Protein AF-A0A553UPK4-F1 (afdb_monomer_lite)

Organism: NCBI:txid2592048

InterPro domains:
  IPR041049 Domain of unknown function DUF5615 [PF18480] (1-60)

pLDDT: mean 86.73, std 8.93, range [57.81, 95.44]

Radius of gyration: 11.78 Å; chains: 1; bounding box: 25×22×32 Å

Structure (mmCIF, N/CA/C/O backbone):
data_AF-A0A553UPK4-F1
#
_entry.id   AF-A0A553UPK4-F1
#
loop_
_atom_site.group_PDB
_atom_site.id
_atom_site.type_symbol
_atom_site.label_atom_id
_atom_site.label_alt_id
_atom_site.label_comp_id
_atom_site.label_asym_id
_atom_site.label_entity_id
_atom_site.label_seq_id
_atom_site.pdbx_PDB_ins_code
_atom_site.Cartn_x
_atom_site.Cartn_y
_atom_site.Cartn_z
_atom_site.occupancy
_atom_site.B_iso_or_equiv
_atom_site.auth_seq_id
_atom_site.auth_comp_id
_atom_site.auth_asym_id
_atom_site.auth_atom_id
_atom_site.pdbx_PDB_model_num
ATOM 1 N N . MET A 1 1 ? -2.624 12.256 3.814 1.00 80.25 1 MET A N 1
ATOM 2 C CA . MET A 1 1 ? -1.213 11.922 3.507 1.00 80.25 1 MET A CA 1
ATOM 3 C C . MET A 1 1 ? -1.103 10.409 3.456 1.00 80.25 1 MET A C 1
ATOM 5 O O . MET A 1 1 ? -1.631 9.782 4.365 1.00 80.25 1 MET A O 1
ATOM 9 N N . VAL A 1 2 ? -0.487 9.843 2.414 1.00 87.69 2 VAL A N 1
ATOM 10 C CA . VAL A 1 2 ? -0.267 8.391 2.281 1.00 87.69 2 VAL A CA 1
ATOM 11 C C . VAL A 1 2 ? 1.231 8.117 2.394 1.00 87.69 2 VAL A C 1
ATOM 13 O O . VAL A 1 2 ? 2.018 8.760 1.700 1.00 87.69 2 VAL A O 1
ATOM 16 N N . ILE A 1 3 ? 1.624 7.192 3.264 1.00 88.12 3 ILE A N 1
ATOM 17 C CA . ILE A 1 3 ? 2.998 6.706 3.402 1.00 88.12 3 ILE A CA 1
ATOM 18 C C . ILE A 1 3 ? 3.073 5.342 2.722 1.00 88.12 3 ILE A C 1
ATOM 20 O O . ILE A 1 3 ? 2.365 4.418 3.109 1.00 88.12 3 ILE A O 1
ATOM 24 N N . MET A 1 4 ? 3.942 5.200 1.723 1.00 89.56 4 MET A N 1
ATOM 25 C CA . MET A 1 4 ? 4.234 3.902 1.110 1.00 89.56 4 MET A CA 1
ATOM 26 C C . MET A 1 4 ? 5.597 3.415 1.587 1.00 89.56 4 MET A C 1
ATOM 28 O O . MET A 1 4 ? 6.584 4.140 1.464 1.00 89.56 4 MET A O 1
ATOM 32 N N . THR A 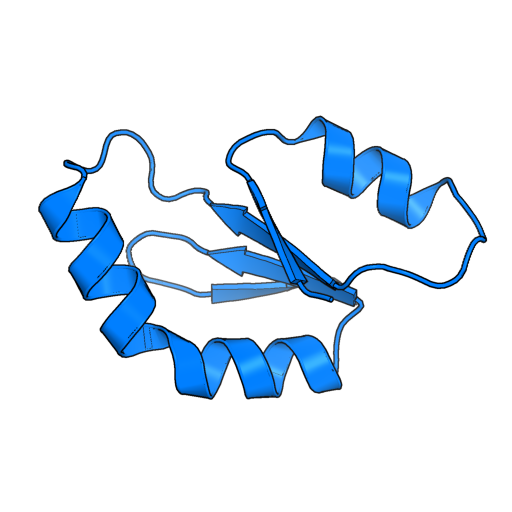1 5 ? 5.673 2.195 2.113 1.00 89.75 5 THR A N 1
ATOM 33 C CA . THR A 1 5 ? 6.917 1.651 2.673 1.00 89.75 5 THR A CA 1
ATOM 34 C C . THR A 1 5 ? 7.039 0.146 2.454 1.00 89.75 5 THR A C 1
ATOM 36 O O . THR A 1 5 ? 6.040 -0.558 2.375 1.00 89.75 5 THR A O 1
ATOM 39 N N . LYS A 1 6 ? 8.267 -0.372 2.344 1.00 88.75 6 LYS A N 1
ATOM 40 C CA . LYS A 1 6 ? 8.544 -1.821 2.436 1.00 88.75 6 LYS A CA 1
ATOM 41 C C . LYS A 1 6 ? 8.731 -2.287 3.881 1.00 88.75 6 LYS A C 1
ATOM 43 O O . LYS A 1 6 ? 8.706 -3.485 4.141 1.00 88.75 6 LYS A O 1
ATOM 48 N N . ASP A 1 7 ? 8.947 -1.346 4.788 1.00 84.81 7 ASP A N 1
ATOM 49 C CA . ASP A 1 7 ? 9.225 -1.611 6.189 1.00 84.81 7 ASP A CA 1
ATOM 50 C C . ASP A 1 7 ? 7.939 -1.993 6.939 1.00 84.81 7 ASP A C 1
ATOM 52 O O . ASP A 1 7 ? 6.890 -1.379 6.734 1.00 84.81 7 ASP A O 1
ATOM 56 N N . GLY A 1 8 ? 8.004 -3.042 7.757 1.00 78.00 8 GLY A N 1
ATOM 57 C CA . GLY A 1 8 ? 6.865 -3.537 8.536 1.00 78.00 8 GLY A CA 1
ATOM 58 C C . GLY A 1 8 ? 6.582 -2.724 9.785 1.00 78.00 8 GLY A C 1
ATOM 59 O O . GLY A 1 8 ? 5.419 -2.595 10.163 1.00 78.00 8 GLY A O 1
ATOM 60 N N . ASP A 1 9 ? 7.606 -2.087 10.342 1.00 80.06 9 ASP A N 1
ATOM 61 C CA . ASP A 1 9 ? 7.536 -1.452 11.657 1.00 80.06 9 ASP A CA 1
ATOM 62 C C . ASP A 1 9 ? 6.542 -0.270 11.690 1.00 80.06 9 ASP A C 1
ATOM 64 O O . ASP A 1 9 ? 6.011 0.099 12.738 1.00 80.06 9 ASP A O 1
ATOM 68 N N . TYR A 1 10 ? 6.234 0.310 10.523 1.00 74.62 10 TYR A N 1
ATOM 69 C CA . TYR A 1 10 ? 5.248 1.386 10.378 1.00 74.62 10 TYR A CA 1
ATOM 70 C C . TYR A 1 10 ? 3.803 0.921 10.582 1.00 74.62 10 TYR A C 1
ATOM 72 O O . TYR A 1 10 ? 2.995 1.698 11.089 1.00 74.62 10 TYR A O 1
ATOM 80 N N . LEU A 1 11 ? 3.459 -0.315 10.198 1.00 77.75 11 LEU A N 1
ATOM 81 C CA . LEU A 1 11 ? 2.125 -0.860 10.471 1.00 77.75 11 LEU A CA 1
ATOM 82 C C . LEU A 1 11 ? 1.932 -1.043 11.971 1.00 77.75 11 LEU A C 1
ATOM 84 O O . LEU A 1 11 ? 0.920 -0.607 12.510 1.00 77.75 11 LEU A O 1
ATOM 88 N N . ASP A 1 12 ? 2.929 -1.606 12.650 1.00 78.50 12 ASP A N 1
ATOM 89 C CA . ASP A 1 12 ? 2.875 -1.821 14.095 1.00 78.50 12 ASP A CA 1
ATOM 90 C C . ASP A 1 12 ? 2.708 -0.487 14.834 1.00 78.50 12 ASP A C 1
ATOM 92 O O . ASP A 1 12 ? 1.835 -0.341 15.690 1.00 78.50 12 ASP A O 1
ATOM 96 N N . GLN A 1 13 ? 3.462 0.542 14.435 1.00 76.25 13 GLN A N 1
ATOM 97 C CA . GLN A 1 13 ? 3.300 1.889 14.985 1.00 76.25 13 GLN A CA 1
ATOM 98 C C . GLN A 1 13 ? 1.929 2.512 14.687 1.00 76.25 13 GLN A C 1
ATOM 100 O O . GLN A 1 13 ? 1.403 3.237 15.534 1.00 76.25 13 GLN A O 1
ATOM 105 N N . LEU A 1 14 ? 1.326 2.242 13.526 1.00 76.69 14 LEU A N 1
ATOM 106 C CA . LEU A 1 14 ? -0.010 2.741 13.184 1.00 76.69 14 LEU A CA 1
ATOM 107 C C . LEU A 1 14 ? -1.083 2.191 14.123 1.00 76.69 14 LEU A C 1
ATOM 109 O O . LEU A 1 14 ? -1.955 2.937 14.563 1.00 76.69 14 LEU A O 1
ATOM 113 N N . PHE A 1 15 ? -1.024 0.896 14.430 1.00 72.88 15 PHE A N 1
ATOM 114 C CA . PHE A 1 15 ? -1.994 0.260 15.320 1.00 72.88 15 PHE A CA 1
ATOM 115 C C . PHE A 1 15 ? -1.777 0.640 16.792 1.00 72.88 15 PHE A C 1
ATOM 117 O O . PHE A 1 15 ? -2.729 0.640 17.569 1.00 72.88 15 PHE A O 1
ATOM 124 N N . LEU A 1 16 ? -0.547 0.997 17.175 1.00 76.12 16 LEU A N 1
ATOM 125 C CA . LEU A 1 16 ? -0.189 1.350 18.553 1.00 76.12 16 LEU A CA 1
ATOM 126 C C . LEU A 1 16 ? -0.363 2.842 18.874 1.00 76.12 16 LEU A C 1
ATOM 128 O O . LEU A 1 16 ? -0.691 3.198 20.007 1.00 76.12 16 LEU A O 1
ATOM 132 N N . SER A 1 17 ? -0.131 3.730 17.906 1.00 69.62 17 SER A N 1
ATOM 133 C CA . SER A 1 17 ? -0.224 5.176 18.112 1.00 69.62 17 SER A CA 1
ATOM 134 C C . SER A 1 17 ? -1.657 5.651 17.857 1.00 69.62 17 SER A C 1
ATOM 136 O O . SER A 1 17 ? -2.091 5.821 16.726 1.00 69.62 17 SER A O 1
ATOM 138 N N . GLY A 1 18 ? -2.428 5.899 18.920 1.00 62.34 18 GLY A N 1
ATOM 139 C CA . GLY A 1 18 ? -3.807 6.422 18.851 1.00 62.34 18 GLY A CA 1
ATOM 140 C C . GLY A 1 18 ? -3.961 7.830 18.240 1.00 62.34 18 GLY A C 1
ATOM 141 O O . GLY A 1 18 ? -4.992 8.475 18.420 1.00 62.34 18 GLY A O 1
ATOM 142 N N . THR A 1 19 ? -2.934 8.333 17.557 1.00 63.88 19 THR A N 1
ATOM 143 C CA . THR A 1 19 ? -2.906 9.578 16.786 1.00 63.88 19 THR A CA 1
ATOM 144 C C . THR A 1 19 ? -3.596 9.413 15.424 1.00 63.88 19 THR A C 1
ATOM 146 O O . THR A 1 19 ? -3.633 8.310 14.880 1.00 63.88 19 THR A O 1
ATOM 149 N N . PRO A 1 20 ? -4.167 10.492 14.848 1.00 57.81 20 PRO A N 1
ATOM 150 C CA . PRO A 1 20 ? -4.903 10.409 13.589 1.00 57.81 20 PRO A CA 1
ATOM 151 C C . PRO A 1 20 ? -3.992 9.867 12.478 1.00 57.81 20 PRO A C 1
ATOM 153 O O . PRO A 1 20 ? -2.872 10.364 12.318 1.00 57.81 20 PRO A O 1
ATOM 156 N N . PRO A 1 21 ? -4.427 8.840 11.732 1.00 63.41 21 PRO A N 1
ATOM 157 C CA . PRO A 1 21 ? -3.487 8.047 10.966 1.00 63.41 21 PRO A CA 1
ATOM 158 C C . PRO A 1 21 ? -3.065 8.758 9.675 1.00 63.41 21 PRO A C 1
ATOM 160 O O . PRO A 1 21 ? -3.920 9.256 8.934 1.00 63.41 21 PRO A O 1
ATOM 163 N N . PRO A 1 22 ? -1.768 8.747 9.327 1.00 77.12 22 PRO A N 1
ATOM 164 C CA . PRO A 1 22 ? -1.391 8.697 7.927 1.00 77.12 22 PRO A CA 1
ATOM 165 C C . PRO A 1 22 ? -1.799 7.325 7.372 1.00 77.12 22 PRO A C 1
ATOM 167 O O . PRO A 1 22 ? -1.533 6.294 7.985 1.00 77.12 22 PRO A O 1
ATOM 170 N N . TRP A 1 23 ? -2.447 7.303 6.210 1.00 88.12 23 TRP A N 1
ATOM 171 C CA . TRP A 1 23 ? -2.749 6.058 5.504 1.00 88.12 23 TRP A CA 1
ATOM 172 C C . TRP A 1 23 ? -1.448 5.346 5.130 1.00 88.12 23 TRP A C 1
ATOM 174 O O . TRP A 1 23 ? -0.562 5.980 4.551 1.00 88.12 23 TRP A O 1
ATOM 184 N N . ILE A 1 24 ? -1.322 4.053 5.434 1.00 90.19 24 ILE A N 1
ATOM 185 C CA . ILE A 1 24 ? -0.099 3.288 5.145 1.00 90.19 24 ILE A CA 1
ATOM 186 C C . ILE A 1 24 ? -0.336 2.267 4.041 1.00 90.19 24 ILE A C 1
ATOM 188 O O . ILE A 1 24 ? -1.287 1.495 4.072 1.00 90.19 24 ILE A O 1
ATOM 192 N N . VAL A 1 25 ? 0.587 2.220 3.086 1.00 92.38 25 VAL A N 1
ATOM 193 C CA . VAL A 1 25 ? 0.664 1.150 2.095 1.00 92.38 25 VAL A CA 1
ATOM 194 C C . VAL A 1 25 ? 1.962 0.391 2.303 1.00 92.38 25 VAL A C 1
ATOM 196 O O . VAL A 1 25 ? 3.046 0.924 2.053 1.00 92.38 25 VAL A O 1
ATOM 199 N N . GLN A 1 26 ? 1.860 -0.861 2.744 1.00 93.00 26 GLN A N 1
ATOM 200 C CA . GLN A 1 26 ? 3.022 -1.727 2.879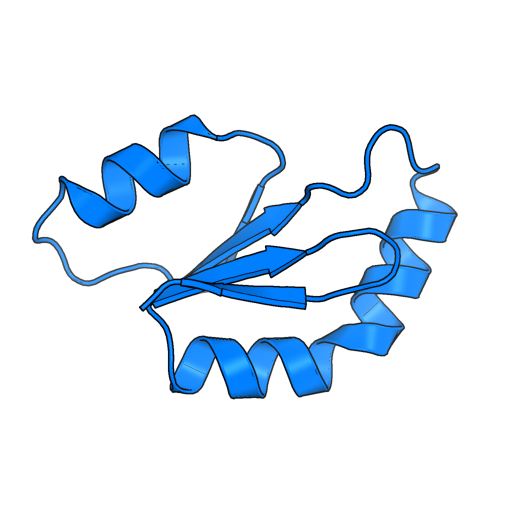 1.00 93.00 26 GLN A CA 1
ATOM 201 C C . GLN A 1 26 ? 3.256 -2.507 1.583 1.00 93.00 26 GLN A C 1
ATOM 203 O O . GLN A 1 26 ? 2.425 -3.297 1.144 1.00 93.00 26 GLN A O 1
ATOM 208 N N . LEU A 1 27 ? 4.423 -2.320 0.980 1.00 93.50 27 LEU A N 1
ATOM 209 C CA . LEU A 1 27 ? 4.844 -2.993 -0.239 1.00 93.50 27 LEU A CA 1
ATOM 210 C C . LEU A 1 27 ? 5.436 -4.370 0.098 1.00 93.50 27 LEU A C 1
ATOM 212 O O . LEU A 1 27 ? 6.576 -4.481 0.542 1.00 93.50 27 LEU A O 1
ATOM 216 N N . ARG A 1 28 ? 4.687 -5.434 -0.188 1.00 92.69 28 ARG A N 1
ATOM 217 C CA . ARG A 1 28 ? 5.073 -6.847 -0.037 1.00 92.69 28 ARG A CA 1
ATOM 218 C C . ARG A 1 28 ? 5.374 -7.530 -1.374 1.00 92.69 28 ARG A C 1
ATOM 220 O O . ARG A 1 28 ? 5.228 -8.736 -1.527 1.00 92.69 28 ARG A O 1
ATOM 227 N N . CYS A 1 29 ? 5.844 -6.773 -2.362 1.00 89.19 29 CYS A N 1
ATOM 228 C CA . CYS A 1 29 ? 6.101 -7.286 -3.711 1.00 89.19 29 CYS A CA 1
ATOM 229 C C . CYS A 1 29 ? 7.463 -8.006 -3.872 1.00 89.19 29 CYS A C 1
ATOM 231 O O . CYS A 1 29 ? 7.902 -8.249 -4.992 1.00 89.19 29 CYS A O 1
ATOM 233 N N . GLY A 1 30 ? 8.191 -8.296 -2.788 1.00 86.81 30 GLY A N 1
ATOM 234 C CA . GLY A 1 30 ? 9.531 -8.893 -2.859 1.00 86.81 30 GLY A CA 1
ATOM 235 C C . GLY A 1 30 ? 10.566 -8.008 -3.575 1.00 86.81 30 GLY A C 1
ATOM 236 O O . GLY A 1 30 ? 10.579 -6.776 -3.430 1.00 86.81 30 GLY A O 1
ATOM 237 N N . ASN A 1 31 ? 11.460 -8.634 -4.349 1.00 89.38 31 ASN A N 1
ATOM 238 C CA . ASN A 1 31 ? 12.530 -7.952 -5.084 1.00 89.38 31 ASN A CA 1
ATOM 239 C C . ASN A 1 31 ? 12.116 -7.580 -6.521 1.00 89.38 31 ASN A C 1
ATOM 241 O O . ASN A 1 31 ? 12.673 -8.078 -7.500 1.00 89.38 31 ASN A O 1
ATOM 245 N N . LEU A 1 32 ? 11.115 -6.708 -6.657 1.00 90.69 32 LEU A N 1
ATOM 246 C CA . LEU A 1 32 ? 10.793 -6.107 -7.951 1.00 90.69 32 LEU A CA 1
ATOM 247 C C . LEU A 1 32 ? 11.860 -5.100 -8.378 1.00 90.69 32 LEU A C 1
ATOM 249 O O . LEU A 1 32 ? 12.335 -4.288 -7.580 1.00 90.69 32 LEU A O 1
ATOM 253 N N . ARG A 1 33 ? 12.151 -5.084 -9.683 1.00 93.25 33 ARG A N 1
ATOM 254 C CA . ARG A 1 33 ? 12.861 -3.966 -10.313 1.00 93.25 33 ARG A CA 1
ATOM 255 C C . ARG A 1 33 ? 12.053 -2.683 -10.121 1.00 93.25 33 ARG A C 1
ATOM 257 O O . ARG A 1 33 ? 10.825 -2.713 -10.187 1.00 93.25 33 ARG A O 1
ATOM 264 N N . ALA A 1 34 ? 12.738 -1.552 -9.977 1.00 91.75 34 ALA A N 1
ATOM 265 C CA . ALA A 1 34 ? 12.090 -0.253 -9.784 1.00 91.75 34 ALA A CA 1
ATOM 266 C C . ALA A 1 34 ? 11.070 0.081 -10.891 1.00 91.75 34 ALA A C 1
ATOM 268 O O . ALA A 1 34 ? 9.991 0.589 -10.600 1.00 91.75 34 ALA A O 1
ATOM 269 N N . SER A 1 35 ? 11.369 -0.266 -12.148 1.00 95.44 35 SER A N 1
ATOM 270 C CA . SER A 1 35 ? 10.445 -0.075 -13.273 1.00 95.44 35 SER A CA 1
ATOM 271 C C . SER A 1 35 ? 9.166 -0.902 -13.133 1.00 95.44 35 SER A C 1
ATOM 273 O O . SER A 1 35 ? 8.075 -0.373 -13.317 1.00 95.44 35 SER A O 1
ATOM 275 N N . ALA A 1 36 ? 9.290 -2.173 -12.748 1.00 94.12 36 ALA A N 1
ATOM 276 C CA . ALA A 1 36 ? 8.148 -3.055 -12.528 1.00 94.12 36 ALA A CA 1
ATOM 277 C C . ALA A 1 36 ? 7.300 -2.597 -11.333 1.00 94.12 36 ALA A C 1
ATOM 279 O O . ALA A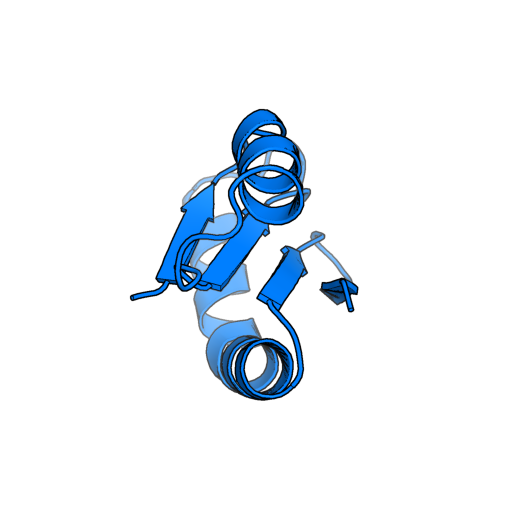 1 36 ? 6.075 -2.617 -11.414 1.00 94.12 36 ALA A O 1
ATOM 280 N N . LEU A 1 37 ? 7.944 -2.130 -10.256 1.00 92.38 37 LEU A N 1
ATOM 281 C CA . LEU A 1 37 ? 7.248 -1.545 -9.111 1.00 92.38 37 LEU A CA 1
ATOM 282 C C . LEU A 1 37 ? 6.463 -0.296 -9.524 1.00 92.38 37 LEU A C 1
ATOM 284 O O . LEU A 1 37 ? 5.303 -0.165 -9.161 1.00 92.38 37 LEU A O 1
ATOM 288 N N . ARG A 1 38 ? 7.058 0.591 -10.328 1.00 94.19 38 ARG A N 1
ATOM 289 C CA . ARG A 1 38 ? 6.370 1.788 -10.821 1.00 94.19 38 ARG A CA 1
ATOM 290 C C . ARG A 1 38 ? 5.141 1.437 -11.662 1.00 94.19 38 ARG A C 1
ATOM 292 O O . ARG A 1 38 ? 4.075 1.978 -11.408 1.00 94.19 38 ARG A O 1
ATOM 299 N N . THR A 1 39 ? 5.266 0.497 -12.598 1.00 95.44 39 THR A N 1
ATOM 300 C CA . THR A 1 39 ? 4.132 0.030 -13.412 1.00 95.44 39 THR A CA 1
ATOM 301 C C . THR A 1 39 ? 3.039 -0.620 -12.567 1.00 95.44 39 THR A C 1
ATOM 303 O O . THR A 1 39 ? 1.859 -0.398 -12.823 1.00 95.44 39 THR A O 1
ATOM 306 N N . LEU A 1 40 ? 3.414 -1.416 -11.560 1.00 93.56 40 LEU A N 1
ATOM 307 C CA . LEU A 1 40 ? 2.460 -1.996 -10.617 1.00 93.56 40 LEU A CA 1
ATOM 308 C C . LEU A 1 40 ? 1.6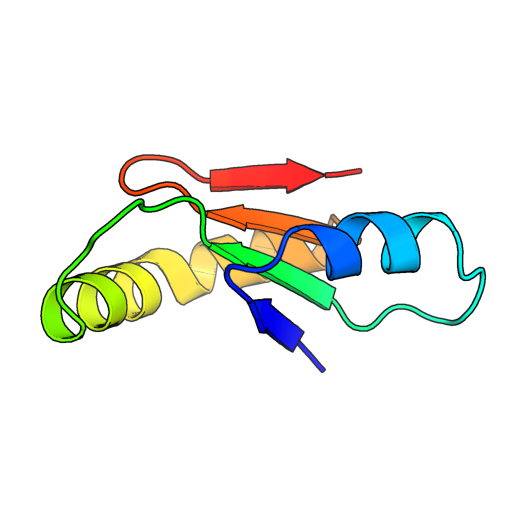85 -0.892 -9.895 1.00 93.56 40 LEU A C 1
ATOM 310 O O . LEU A 1 40 ? 0.460 -0.906 -9.932 1.00 93.56 40 LEU A O 1
ATOM 314 N N . LEU A 1 41 ? 2.400 0.074 -9.309 1.00 93.25 41 LEU A N 1
ATOM 315 C CA . LEU A 1 41 ? 1.811 1.184 -8.564 1.00 93.25 41 LEU A CA 1
ATOM 316 C C . LEU A 1 41 ? 0.877 2.023 -9.433 1.00 93.25 41 LEU A C 1
ATOM 318 O O . LEU A 1 41 ? -0.246 2.278 -9.024 1.00 93.25 41 LEU A O 1
ATOM 322 N N . GLU A 1 42 ? 1.302 2.405 -10.638 1.00 94.88 42 GLU A N 1
ATOM 323 C CA . GLU A 1 42 ? 0.468 3.172 -11.573 1.00 94.88 42 GLU A CA 1
ATOM 324 C C . GLU A 1 42 ? -0.816 2.419 -11.940 1.00 94.88 42 GLU A C 1
ATOM 326 O O . GLU A 1 42 ? -1.885 3.022 -12.011 1.00 94.88 42 GLU A O 1
ATOM 331 N N . ARG A 1 43 ? -0.726 1.097 -12.124 1.00 94.88 43 ARG A N 1
ATOM 332 C CA . ARG A 1 43 ? -1.874 0.252 -12.462 1.00 94.88 43 ARG A CA 1
ATOM 333 C C . ARG A 1 43 ? -2.871 0.135 -11.311 1.0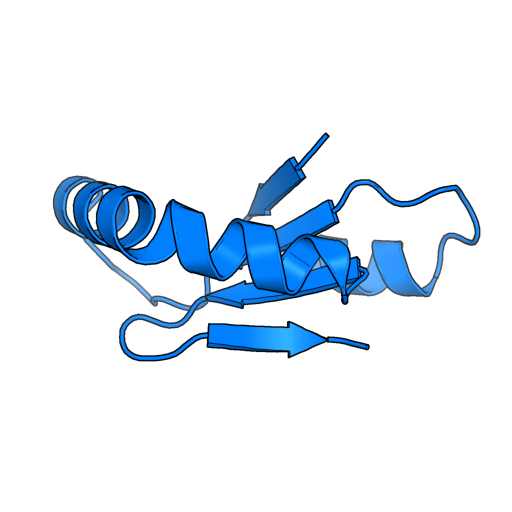0 94.88 43 ARG A C 1
ATOM 335 O O . ARG A 1 43 ? -4.067 0.212 -11.555 1.00 94.88 43 ARG A O 1
ATOM 342 N N . CYS A 1 44 ? -2.397 -0.094 -10.088 1.00 93.94 44 CYS A N 1
ATOM 343 C CA . CYS A 1 44 ? -3.263 -0.375 -8.941 1.00 93.94 44 CYS A CA 1
ATOM 344 C C . CYS A 1 44 ? -3.630 0.870 -8.120 1.00 93.94 44 CYS A C 1
ATOM 346 O O . CYS A 1 44 ? -4.366 0.755 -7.145 1.00 93.94 44 CYS A O 1
ATOM 348 N N . TRP A 1 45 ? -3.118 2.052 -8.476 1.00 92.75 45 TRP A N 1
ATOM 349 C CA . TRP A 1 45 ? -3.334 3.284 -7.714 1.00 92.75 45 TRP A CA 1
ATOM 350 C C . TRP A 1 45 ? -4.814 3.634 -7.478 1.00 92.75 45 TRP A C 1
ATOM 352 O O . TRP A 1 45 ? -5.151 3.944 -6.334 1.00 92.75 45 TRP A O 1
ATOM 362 N N . PRO A 1 46 ? -5.717 3.567 -8.480 1.00 93.38 46 PRO A N 1
ATOM 363 C CA . PRO A 1 46 ? -7.125 3.908 -8.263 1.00 93.38 46 PRO A CA 1
ATOM 364 C C . PRO A 1 46 ? -7.805 2.983 -7.246 1.00 93.38 46 PRO A C 1
ATOM 366 O O . PRO A 1 46 ? -8.468 3.459 -6.325 1.00 93.38 46 PRO A O 1
ATOM 369 N N . ASP A 1 47 ? -7.578 1.676 -7.371 1.00 94.00 47 ASP A N 1
ATOM 370 C CA . ASP A 1 47 ? -8.151 0.659 -6.482 1.00 94.00 47 ASP A CA 1
ATOM 371 C C . ASP A 1 47 ? -7.578 0.777 -5.066 1.00 94.00 47 ASP A C 1
ATOM 373 O O . ASP A 1 47 ? -8.297 0.691 -4.072 1.00 94.00 47 ASP A O 1
ATOM 377 N N . MET A 1 48 ? -6.276 1.048 -4.964 1.00 92.94 48 MET A N 1
ATOM 378 C CA . MET A 1 48 ? -5.602 1.274 -3.692 1.00 92.94 48 MET A CA 1
ATOM 379 C C . MET A 1 48 ? -6.168 2.491 -2.959 1.00 92.94 48 MET A C 1
ATOM 381 O O . MET A 1 48 ? -6.365 2.428 -1.750 1.00 92.94 48 MET A O 1
ATOM 385 N N . LEU A 1 49 ? -6.462 3.588 -3.665 1.00 90.88 49 LEU A N 1
ATOM 386 C CA . LEU A 1 49 ? -7.097 4.757 -3.056 1.00 90.88 49 LEU A CA 1
ATOM 387 C C . LEU A 1 49 ? -8.497 4.440 -2.526 1.00 90.88 49 LEU A C 1
ATOM 389 O O . LEU A 1 49 ? -8.828 4.892 -1.433 1.00 90.88 49 LEU A O 1
ATOM 393 N N . ALA A 1 50 ? -9.294 3.660 -3.260 1.00 92.00 50 ALA A N 1
ATOM 394 C CA . ALA A 1 50 ? -10.608 3.228 -2.790 1.00 92.00 50 ALA A CA 1
ATOM 395 C C . ALA A 1 50 ? -10.493 2.398 -1.500 1.00 92.00 50 ALA A C 1
ATOM 397 O O . ALA A 1 50 ? -11.185 2.681 -0.527 1.00 92.00 50 ALA A O 1
ATOM 398 N N . LEU A 1 51 ? -9.543 1.457 -1.448 1.00 91.62 51 LEU A N 1
ATOM 399 C CA . LEU A 1 51 ? -9.282 0.653 -0.251 1.00 91.62 51 LEU A CA 1
ATOM 400 C C . LEU A 1 51 ? -8.822 1.505 0.940 1.00 91.62 51 LEU A C 1
ATOM 402 O O . LEU A 1 51 ? -9.311 1.310 2.046 1.00 91.62 51 LEU A O 1
ATOM 406 N N . LEU A 1 52 ? -7.940 2.488 0.729 1.00 89.31 52 LEU A N 1
ATOM 407 C CA . LEU A 1 52 ? -7.472 3.384 1.798 1.00 89.31 52 LEU A CA 1
ATOM 408 C C . LEU A 1 52 ? -8.567 4.323 2.330 1.00 89.31 52 LEU A C 1
ATOM 410 O O . LEU A 1 52 ? -8.429 4.861 3.424 1.00 89.31 52 LEU A O 1
ATOM 414 N N . LEU A 1 53 ? -9.648 4.568 1.587 1.00 86.69 53 LEU A N 1
ATOM 415 C CA . LEU A 1 53 ? -10.791 5.314 2.127 1.00 86.69 53 LEU A CA 1
ATOM 416 C C . LEU A 1 53 ? -11.595 4.476 3.127 1.00 86.69 53 LEU A C 1
ATOM 418 O O . LEU A 1 53 ? -12.195 5.034 4.045 1.00 86.69 53 LEU A O 1
ATOM 422 N N . GLU A 1 54 ? -11.585 3.155 2.962 1.00 86.94 54 GLU A N 1
ATOM 423 C CA . GLU A 1 54 ? -12.304 2.206 3.813 1.00 86.94 54 GLU A CA 1
ATOM 424 C C . GLU A 1 54 ? -11.423 1.624 4.930 1.00 86.94 54 GLU A C 1
ATOM 426 O O . GLU A 1 54 ? -11.939 1.150 5.942 1.00 86.94 54 GLU A O 1
ATOM 431 N N . SER A 1 55 ? -10.096 1.691 4.784 1.00 86.75 55 SER A N 1
ATOM 432 C CA . SER A 1 55 ? -9.125 1.101 5.704 1.00 86.75 55 SER A CA 1
ATOM 433 C C . SER A 1 55 ? -8.034 2.086 6.133 1.00 86.75 55 SER A C 1
ATOM 435 O O . SER A 1 55 ? -7.771 3.102 5.495 1.00 86.75 55 SER A O 1
ATOM 437 N N . ARG A 1 56 ? -7.344 1.794 7.241 1.00 85.75 56 ARG A N 1
ATOM 438 C CA . ARG A 1 56 ? -6.199 2.617 7.679 1.00 85.75 56 ARG A CA 1
ATOM 439 C C . ARG A 1 56 ? -4.891 2.196 7.014 1.00 85.75 56 ARG A C 1
ATOM 441 O O . ARG A 1 56 ? -3.961 3.004 6.933 1.00 85.75 56 ARG A O 1
ATOM 448 N N . ALA A 1 57 ? -4.827 0.961 6.519 1.00 89.88 57 ALA A N 1
ATOM 449 C CA . ALA A 1 57 ? -3.676 0.458 5.794 1.00 89.88 57 ALA A CA 1
ATOM 450 C C . ALA A 1 57 ? -4.032 -0.566 4.709 1.00 89.88 57 ALA A C 1
ATOM 452 O O . ALA A 1 57 ? -5.064 -1.239 4.768 1.00 89.88 57 ALA A O 1
ATOM 453 N N . VAL A 1 58 ? -3.145 -0.689 3.721 1.00 93.38 58 VAL A N 1
ATOM 454 C CA . VAL A 1 58 ? -3.232 -1.658 2.622 1.00 93.38 58 VAL A CA 1
ATOM 455 C C . VAL A 1 58 ? -1.890 -2.369 2.455 1.00 93.38 58 VAL A C 1
ATOM 457 O O . VAL A 1 58 ? -0.834 -1.740 2.422 1.00 93.38 58 VAL A O 1
ATOM 460 N N . LEU A 1 59 ? -1.919 -3.689 2.317 1.00 93.62 59 LEU A N 1
ATOM 461 C CA . LEU A 1 59 ? -0.790 -4.506 1.895 1.00 93.62 59 LEU A CA 1
ATOM 462 C C . LEU A 1 59 ? -0.847 -4.674 0.376 1.00 93.62 59 LEU A C 1
ATOM 464 O O . LEU A 1 59 ? -1.836 -5.168 -0.163 1.00 93.62 59 LEU A O 1
ATOM 468 N N . LEU A 1 60 ? 0.218 -4.285 -0.321 1.00 94.44 60 LEU A N 1
ATOM 469 C CA . LEU A 1 60 ? 0.358 -4.472 -1.763 1.00 94.44 60 LEU A CA 1
ATOM 470 C C . LEU A 1 60 ? 1.323 -5.619 -2.052 1.00 94.44 60 LEU A C 1
ATOM 472 O O . LEU A 1 60 ? 2.528 -5.497 -1.836 1.00 94.44 60 LEU A O 1
ATOM 476 N N . TYR A 1 61 ? 0.811 -6.705 -2.611 1.00 93.44 61 TYR A N 1
ATOM 477 C CA . TYR A 1 61 ? 1.602 -7.796 -3.169 1.00 93.44 61 TYR A CA 1
ATOM 478 C C . TYR A 1 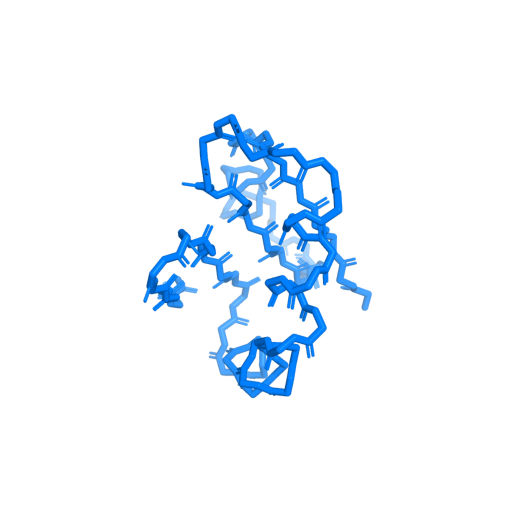61 ? 1.767 -7.593 -4.685 1.00 93.44 61 TYR A C 1
ATOM 480 O O . TYR A 1 61 ? 1.265 -6.629 -5.260 1.00 93.44 61 TYR A O 1
ATOM 488 N N . ALA A 1 62 ? 2.540 -8.452 -5.352 1.00 89.38 62 ALA A N 1
ATOM 489 C CA . ALA A 1 62 ? 2.773 -8.308 -6.795 1.00 89.38 62 ALA A CA 1
ATOM 490 C C . ALA A 1 62 ? 1.512 -8.600 -7.638 1.00 89.38 62 ALA A C 1
ATOM 492 O O . ALA A 1 62 ? 1.371 -8.095 -8.755 1.00 89.38 62 ALA A O 1
ATOM 493 N N . ASP A 1 63 ? 0.621 -9.415 -7.090 1.00 90.31 63 ASP A N 1
ATOM 494 C CA . ASP A 1 63 ? -0.546 -10.026 -7.718 1.00 90.31 63 ASP A CA 1
ATOM 495 C C . ASP A 1 63 ? -1.867 -9.701 -7.003 1.00 90.31 63 ASP A C 1
ATOM 497 O O . ASP A 1 63 ? -2.926 -9.832 -7.612 1.00 90.31 63 ASP A O 1
ATOM 501 N N . GLN A 1 64 ? -1.818 -9.230 -5.755 1.00 91.88 64 GLN A N 1
ATOM 502 C CA . GLN A 1 64 ? -3.003 -8.936 -4.948 1.00 91.88 64 GLN A CA 1
ATOM 503 C C . GLN A 1 64 ? -2.824 -7.711 -4.036 1.00 91.88 64 GLN A C 1
ATOM 505 O O . GLN A 1 64 ? -1.709 -7.257 -3.772 1.00 91.88 64 GLN A O 1
ATOM 510 N N . MET A 1 65 ? -3.942 -7.189 -3.533 1.00 94.12 65 MET A N 1
ATOM 511 C CA . MET A 1 65 ? -3.999 -6.151 -2.501 1.00 94.12 65 MET A CA 1
ATOM 512 C C . MET A 1 65 ? -4.895 -6.619 -1.358 1.00 94.12 65 MET A C 1
ATOM 514 O O . MET A 1 65 ? -5.902 -7.278 -1.600 1.00 94.12 65 MET A O 1
ATOM 518 N N . GLU A 1 66 ? -4.537 -6.263 -0.130 1.00 93.06 66 GLU A N 1
ATOM 519 C CA . GLU A 1 66 ? -5.281 -6.628 1.076 1.00 93.06 66 GLU A CA 1
ATOM 520 C C . GLU A 1 66 ? -5.443 -5.399 1.974 1.00 93.06 66 GLU A C 1
ATOM 522 O O . GLU A 1 66 ? -4.464 -4.725 2.286 1.00 93.06 66 GLU A O 1
ATOM 527 N N . ALA A 1 67 ? -6.671 -5.082 2.376 1.00 91.56 67 ALA A N 1
ATOM 528 C CA . ALA A 1 67 ? -6.944 -3.989 3.302 1.00 91.56 67 ALA A CA 1
ATOM 529 C C . ALA A 1 67 ? -6.875 -4.485 4.750 1.00 91.56 67 ALA A C 1
ATOM 531 O O . ALA A 1 67 ? -7.439 -5.525 5.081 1.00 91.56 67 ALA A O 1
ATOM 532 N N . LEU A 1 68 ? -6.208 -3.719 5.613 1.00 85.56 68 LEU A N 1
ATOM 533 C CA . LEU A 1 68 ? -6.161 -3.968 7.050 1.00 85.56 68 LEU A CA 1
ATOM 534 C C . LEU A 1 68 ? -7.150 -3.035 7.754 1.00 85.56 68 LEU A C 1
ATOM 536 O O . LEU A 1 68 ? -7.009 -1.807 7.681 1.00 85.56 68 LEU A O 1
ATOM 540 N N . THR A 1 69 ? -8.158 -3.628 8.393 1.00 73.88 69 THR A N 1
ATOM 541 C CA . THR A 1 69 ? -9.233 -2.935 9.121 1.00 73.88 69 THR A CA 1
ATOM 542 C C . THR A 1 69 ? -8.939 -2.858 10.612 1.00 73.88 69 THR A C 1
ATOM 544 O O . THR A 1 69 ? -8.462 -3.870 11.170 1.00 73.88 69 THR A O 1
#

Secondary structure (DSSP, 8-state):
-EEEES-SHHHHHHHH--SPPPEEEEE---S--HHHHHHHHHHHHHHHHHHHHH-SEEEE-SS-EEEE-

Foldseek 3Di:
DEAEECDPVLVVCQVVDPPDARQYEHEPAPDDDPVLVVVQCVVCVVVLVVLVVVASYWYDYSPDIDGDD

Sequence (69 aa):
MVIMTKDGDYLDQLFLSGTPPPWIVQLRCGNLRASALRTLLERCWPDMLALLLESRAVLLYADQMEALT